Protein AF-A0A914VZR8-F1 (afdb_monomer_lite)

Sequence (111 aa):
MFGTLDGALGTLVPLSEKVYRRLHMLQSCLGTHSPHVGGLNPRGARISRLPRNSSLGLTQQSSRNIVDGDVVWEFVYLSAPEKLEIAKRLGTTKQQLMDDLIELERVSTHF

Organism: NCBI:txid2011161

Secondary structure (DSSP, 8-state):
-EE-TTS-EE------HHHHHHHHHHHHHHHHHS--GGG--HHHHTS--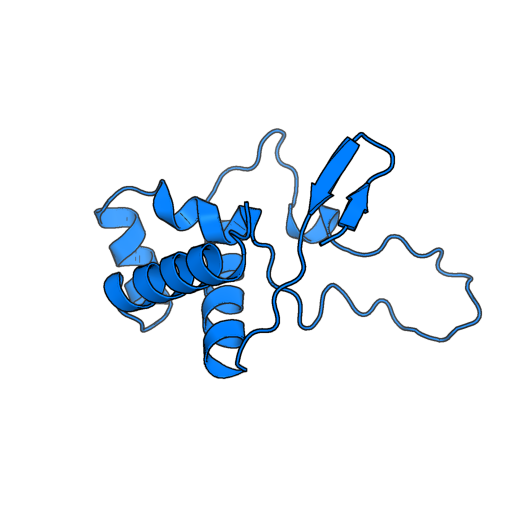--TT-SS-----TTTT---HHHHHHHHHS-HHHHHHHHHHHTS-HHHHHHHHHHHHHHH---

InterPro domains:
  IPR004871 RSE1/DDB1/CPSF1, C-terminal [PF03178] (1-75)
  IPR050358 RSE1/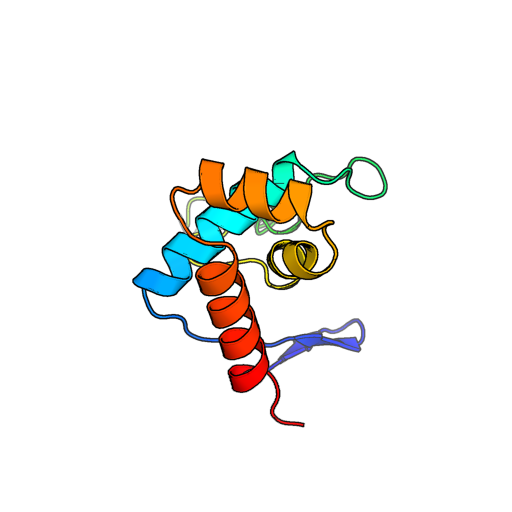DDB1/CPSF1 [PTHR10644] (1-94)

Foldseek 3Di:
DDADPVGDDDDDDDDDPVLLVLLQLLLVVLQVVDCDVPNDRVQVVQFDPDPPPDPPPPDRPRCPSDHDLVSLCVLVVDDPVVLCVSCVVSVHDSVVSVVSNVVVCVRGDPD

pLDDT: mean 82.05, std 15.07, range [45.47, 96.31]

Radius of gyration: 15.72 Å; chains: 1; bounding box: 34×36×40 Å

Structure (mmCIF, N/CA/C/O backbone):
data_AF-A0A914VZR8-F1
#
_entry.id   AF-A0A914VZR8-F1
#
loop_
_atom_site.group_PDB
_atom_site.id
_atom_site.type_symbol
_atom_site.label_atom_id
_atom_site.label_alt_id
_atom_site.label_comp_id
_atom_site.label_asym_id
_atom_site.label_entity_id
_atom_site.label_seq_id
_atom_site.pdbx_PDB_ins_code
_atom_site.Cartn_x
_atom_site.Cartn_y
_atom_site.Cartn_z
_atom_site.occupancy
_atom_site.B_iso_or_equiv
_atom_site.auth_seq_id
_atom_site.auth_comp_id
_atom_site.auth_asym_id
_atom_site.auth_atom_id
_atom_site.pdbx_PDB_model_num
ATOM 1 N N . MET A 1 1 ? 2.371 -7.203 -15.995 1.00 86.25 1 MET A N 1
ATOM 2 C CA . MET A 1 1 ? 3.468 -7.895 -15.288 1.00 86.25 1 MET A CA 1
ATOM 3 C C . MET A 1 1 ? 4.778 -7.623 -16.014 1.00 86.25 1 MET A C 1
ATOM 5 O O . MET A 1 1 ? 4.746 -7.409 -17.221 1.00 86.25 1 MET A O 1
ATOM 9 N N . PHE A 1 2 ? 5.895 -7.580 -15.299 1.00 89.94 2 PHE A N 1
ATOM 10 C CA . PHE A 1 2 ? 7.234 -7.380 -15.850 1.00 89.94 2 PHE A CA 1
ATOM 11 C C . PHE A 1 2 ? 8.263 -8.141 -15.004 1.00 89.94 2 PHE A C 1
ATOM 13 O O . PHE A 1 2 ? 8.028 -8.393 -13.823 1.00 89.94 2 PHE A O 1
ATOM 20 N N . GLY A 1 3 ? 9.392 -8.504 -15.610 1.00 93.19 3 GLY A N 1
ATOM 21 C CA . GLY A 1 3 ? 10.560 -9.031 -14.905 1.00 93.19 3 GLY A CA 1
ATOM 22 C C . GLY A 1 3 ? 11.655 -7.971 -14.830 1.00 93.19 3 GLY A C 1
ATOM 23 O O . GLY A 1 3 ? 11.822 -7.190 -15.769 1.00 93.19 3 GLY A O 1
ATOM 24 N N . THR A 1 4 ? 12.384 -7.922 -13.721 1.00 92.06 4 THR A N 1
ATOM 25 C CA . THR A 1 4 ? 13.586 -7.093 -13.585 1.00 92.06 4 THR A CA 1
ATOM 26 C C . THR A 1 4 ? 14.831 -7.889 -13.973 1.00 92.06 4 THR A C 1
ATOM 28 O O . THR A 1 4 ? 14.828 -9.120 -13.964 1.00 92.06 4 THR A O 1
ATOM 31 N N . LEU A 1 5 ? 15.917 -7.185 -14.305 1.00 94.81 5 LEU A N 1
ATOM 32 C CA . LEU A 1 5 ? 17.205 -7.810 -14.627 1.00 94.81 5 LEU A CA 1
ATOM 33 C C . LEU A 1 5 ? 17.781 -8.606 -13.442 1.00 94.81 5 LEU A C 1
ATOM 35 O O . LEU A 1 5 ? 18.461 -9.605 -13.649 1.00 94.81 5 LEU A O 1
ATOM 39 N N . ASP A 1 6 ? 17.446 -8.198 -12.218 1.00 93.88 6 ASP A N 1
ATOM 40 C CA . ASP A 1 6 ? 17.873 -8.848 -10.976 1.00 93.88 6 ASP A CA 1
ATOM 41 C C . ASP A 1 6 ? 16.983 -10.046 -10.583 1.00 93.88 6 ASP A C 1
ATOM 43 O O . ASP A 1 6 ? 17.105 -10.581 -9.483 1.00 93.88 6 ASP A O 1
ATOM 47 N N . GLY A 1 7 ? 16.066 -10.471 -11.461 1.00 92.50 7 GLY A N 1
ATOM 48 C CA . GLY A 1 7 ? 15.236 -11.663 -11.266 1.00 92.50 7 GLY A CA 1
ATOM 49 C C . GLY A 1 7 ? 13.958 -11.448 -10.451 1.00 92.50 7 GLY A C 1
ATOM 50 O O . GLY A 1 7 ? 13.277 -12.421 -10.132 1.00 92.50 7 GLY A O 1
ATOM 51 N N . ALA A 1 8 ? 13.591 -10.205 -10.127 1.00 89.94 8 ALA A N 1
ATOM 52 C CA . ALA A 1 8 ? 12.316 -9.920 -9.473 1.00 89.94 8 ALA A CA 1
ATOM 53 C C . ALA A 1 8 ? 11.164 -9.909 -10.488 1.00 89.94 8 ALA A C 1
ATOM 55 O O . ALA A 1 8 ? 11.321 -9.476 -11.631 1.00 89.94 8 ALA A O 1
ATOM 56 N N . LEU A 1 9 ? 9.981 -10.334 -10.050 1.00 90.44 9 LEU A N 1
ATOM 57 C CA . LEU A 1 9 ? 8.738 -10.199 -10.804 1.00 90.44 9 LEU A CA 1
ATOM 58 C C . LEU A 1 9 ? 7.898 -9.083 -10.188 1.00 90.44 9 LEU A C 1
ATOM 60 O O . LEU A 1 9 ? 7.732 -9.024 -8.973 1.00 90.44 9 LEU A O 1
ATOM 64 N N . GLY A 1 10 ? 7.363 -8.206 -11.030 1.00 89.44 10 GLY A N 1
ATOM 65 C CA . GLY A 1 10 ? 6.523 -7.092 -10.608 1.00 89.44 10 GLY A CA 1
ATOM 66 C C . GLY A 1 10 ? 5.275 -6.952 -11.468 1.00 89.44 10 GLY A C 1
ATOM 67 O O . GLY A 1 10 ? 5.178 -7.474 -12.584 1.00 89.44 10 GLY A O 1
ATOM 68 N N . THR A 1 11 ? 4.291 -6.213 -10.965 1.00 90.69 11 THR A N 1
ATOM 69 C CA . THR A 1 11 ? 3.087 -5.888 -11.728 1.00 90.69 11 THR A CA 1
ATOM 70 C C . THR A 1 11 ? 2.661 -4.441 -11.515 1.00 90.69 11 THR A C 1
ATOM 72 O O . THR A 1 11 ? 2.974 -3.831 -10.497 1.00 90.69 11 THR A O 1
ATOM 75 N N . LEU A 1 12 ? 1.963 -3.889 -12.506 1.00 90.50 12 LEU A N 1
ATOM 76 C CA . LEU A 1 12 ? 1.318 -2.582 -12.433 1.00 90.50 12 LEU A CA 1
ATOM 77 C C . LEU A 1 12 ? -0.174 -2.810 -12.626 1.00 90.50 12 LEU A C 1
ATOM 79 O O . LEU A 1 12 ? -0.582 -3.367 -13.646 1.00 90.50 12 LEU A O 1
ATOM 83 N N . VAL A 1 13 ? -0.963 -2.395 -11.639 1.00 90.44 13 VAL A N 1
ATOM 84 C CA . VAL A 1 13 ? -2.416 -2.571 -11.629 1.00 90.44 13 VAL A CA 1
ATOM 85 C C . VAL A 1 13 ? -3.077 -1.201 -11.782 1.00 90.44 13 VAL A C 1
ATOM 87 O O . VAL A 1 13 ? -2.768 -0.297 -11.002 1.00 90.44 13 VAL A O 1
ATOM 90 N N . PRO A 1 14 ? -3.969 -1.008 -12.771 1.00 91.31 14 PRO A N 1
ATOM 91 C CA . PRO A 1 14 ? -4.743 0.220 -12.868 1.00 91.31 14 PRO A CA 1
ATOM 92 C C . PRO A 1 14 ? -5.733 0.305 -11.703 1.00 91.31 14 PRO A C 1
ATOM 94 O O . PRO A 1 14 ? -6.436 -0.654 -11.395 1.00 91.31 14 PRO A O 1
ATOM 97 N N . LEU A 1 15 ? -5.811 1.475 -11.071 1.00 91.12 15 LEU A N 1
ATOM 98 C CA . LEU A 1 15 ? -6.716 1.737 -9.954 1.00 91.12 15 LEU A CA 1
ATOM 99 C C . LEU A 1 15 ? -7.744 2.795 -10.339 1.00 91.12 15 LEU A C 1
ATOM 101 O O . LEU A 1 15 ? -7.446 3.729 -11.083 1.00 91.12 15 LEU A O 1
ATOM 105 N N . SER A 1 16 ? -8.947 2.692 -9.775 1.00 92.81 16 SER A N 1
ATOM 106 C CA . SER A 1 16 ? -9.891 3.809 -9.823 1.00 92.81 16 SER A CA 1
ATOM 107 C C . SER A 1 16 ? -9.355 4.987 -9.002 1.00 92.81 16 SER A C 1
ATOM 109 O O . SER A 1 16 ? -8.723 4.789 -7.962 1.00 92.81 16 SER A O 1
ATOM 111 N N . GLU A 1 17 ? -9.660 6.218 -9.417 1.00 92.75 17 GLU A N 1
ATOM 112 C CA . GLU A 1 17 ? -9.210 7.447 -8.738 1.00 92.75 17 GLU A CA 1
ATOM 113 C C . GLU A 1 17 ? -9.532 7.433 -7.231 1.00 92.75 17 GLU A C 1
ATOM 115 O O . GLU A 1 17 ? -8.718 7.822 -6.390 1.00 92.75 17 GLU A O 1
ATOM 120 N N . LYS A 1 18 ? -10.712 6.914 -6.864 1.00 92.31 18 LYS A N 1
ATOM 121 C CA . LYS A 1 18 ? -11.155 6.805 -5.468 1.00 92.31 18 LYS A CA 1
ATOM 122 C C . LYS A 1 18 ? -10.300 5.832 -4.649 1.00 92.31 18 LYS A C 1
ATOM 124 O O . LYS A 1 18 ? -10.081 6.081 -3.462 1.00 92.31 18 LYS A O 1
ATOM 129 N N . VAL A 1 19 ? -9.864 4.718 -5.236 1.00 93.06 19 VAL A N 1
ATOM 130 C CA . VAL A 1 19 ? -8.996 3.730 -4.568 1.00 93.06 19 VAL A CA 1
ATOM 131 C C . VAL A 1 19 ? -7.564 4.256 -4.512 1.00 93.06 19 VAL A C 1
ATOM 133 O O . VAL A 1 19 ? -6.963 4.264 -3.440 1.00 93.06 19 VAL A O 1
ATOM 136 N N . TYR A 1 20 ? -7.067 4.812 -5.622 1.00 93.50 20 TYR A N 1
ATOM 137 C CA . TYR A 1 20 ? -5.751 5.442 -5.702 1.00 93.50 20 TYR A CA 1
ATOM 138 C C . TYR A 1 20 ? -5.543 6.477 -4.591 1.00 93.50 20 TYR A C 1
ATOM 140 O O . TYR A 1 20 ? -4.585 6.371 -3.829 1.00 93.50 20 TYR A O 1
ATOM 148 N N . ARG A 1 21 ? -6.462 7.442 -4.429 1.00 92.62 21 ARG A N 1
ATOM 149 C CA . ARG A 1 21 ? -6.330 8.485 -3.395 1.00 92.62 21 ARG A CA 1
ATOM 150 C C . ARG A 1 21 ? -6.239 7.912 -1.986 1.00 92.62 21 ARG A C 1
ATOM 152 O O . ARG A 1 21 ? -5.430 8.380 -1.189 1.00 92.62 21 ARG A O 1
ATOM 159 N N . ARG A 1 22 ? -7.049 6.896 -1.681 1.00 94.19 22 ARG A N 1
ATOM 160 C CA . ARG A 1 22 ? -7.090 6.279 -0.352 1.00 94.19 22 ARG A CA 1
ATOM 161 C C . ARG A 1 22 ? -5.817 5.489 -0.059 1.00 94.19 22 ARG A C 1
ATOM 163 O O . ARG A 1 22 ? -5.220 5.695 0.995 1.00 94.19 22 ARG A O 1
ATOM 170 N N . LEU A 1 23 ? -5.346 4.681 -1.007 1.00 93.88 23 LEU A N 1
ATOM 171 C CA . LEU A 1 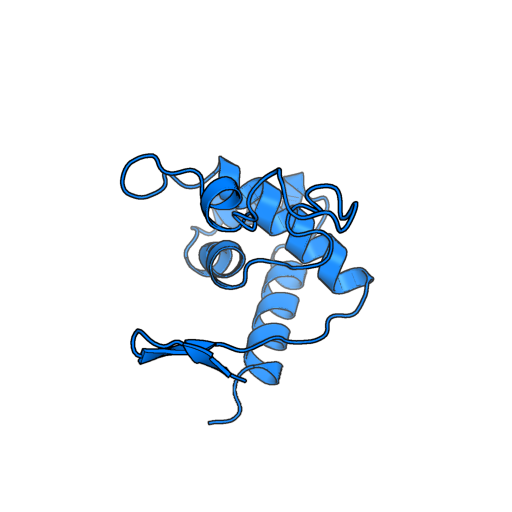23 ? -4.089 3.944 -0.860 1.00 93.88 23 LEU A CA 1
ATOM 172 C C . LEU A 1 23 ? -2.864 4.875 -0.850 1.00 93.88 23 LEU A C 1
ATOM 174 O O . LEU A 1 23 ? -1.929 4.656 -0.086 1.00 93.88 23 LEU A O 1
ATOM 178 N N . HIS A 1 24 ? -2.887 5.974 -1.605 1.00 92.44 24 HIS A N 1
ATOM 179 C CA . HIS A 1 24 ? -1.833 6.992 -1.571 1.00 92.44 24 HIS A CA 1
ATOM 180 C C . HIS A 1 24 ? -1.762 7.713 -0.208 1.00 92.44 24 HIS A C 1
ATOM 182 O O . HIS A 1 24 ? -0.676 7.996 0.313 1.00 92.44 24 HIS A O 1
ATOM 188 N N . MET A 1 25 ? -2.914 7.996 0.410 1.00 92.25 25 MET A N 1
ATOM 189 C CA . MET A 1 25 ? -2.967 8.505 1.786 1.00 92.25 25 MET A CA 1
ATOM 190 C C . MET A 1 25 ? -2.444 7.469 2.788 1.00 92.25 25 MET A C 1
ATOM 192 O O . MET A 1 25 ? -1.668 7.825 3.674 1.00 92.25 25 MET A O 1
ATOM 196 N N . LEU A 1 26 ? -2.799 6.192 2.614 1.00 93.19 26 LEU A N 1
ATOM 197 C CA . LEU A 1 26 ? -2.314 5.096 3.455 1.00 93.19 26 LEU A CA 1
ATOM 198 C C . LEU A 1 26 ? -0.786 4.971 3.393 1.00 93.19 26 LEU A C 1
ATOM 200 O O . LEU A 1 26 ? -0.133 5.024 4.434 1.00 93.19 26 LEU A O 1
ATOM 204 N N . GLN A 1 27 ? -0.208 4.926 2.188 1.00 91.50 27 GLN A N 1
ATOM 205 C CA . GLN A 1 27 ? 1.243 4.928 1.965 1.00 91.50 27 GLN A CA 1
ATOM 206 C C . GLN A 1 27 ? 1.921 6.108 2.668 1.00 91.50 27 GLN A C 1
ATOM 208 O O . GLN A 1 27 ? 3.020 5.989 3.211 1.00 91.50 27 GLN A O 1
ATOM 213 N N . SER A 1 28 ? 1.264 7.269 2.665 1.00 88.25 28 SER A N 1
ATOM 214 C CA . SER A 1 28 ? 1.797 8.466 3.304 1.00 88.25 28 SER A CA 1
ATOM 215 C C . SER A 1 28 ? 1.860 8.362 4.821 1.00 88.25 28 SER A C 1
ATOM 217 O O . SER A 1 28 ? 2.828 8.837 5.410 1.00 88.25 28 SER A O 1
ATOM 219 N N . CYS A 1 29 ? 0.873 7.723 5.445 1.00 88.88 29 CYS A N 1
ATOM 220 C CA . CYS A 1 29 ? 0.895 7.462 6.878 1.00 88.88 29 CYS A CA 1
ATOM 221 C C . CYS A 1 29 ? 1.893 6.358 7.247 1.00 88.88 29 CYS A C 1
ATOM 223 O O . CYS A 1 29 ? 2.692 6.561 8.160 1.00 88.88 29 CYS A O 1
ATOM 225 N N . LEU A 1 30 ? 1.911 5.242 6.514 1.00 86.56 30 LEU A N 1
ATOM 226 C CA . LEU A 1 30 ? 2.806 4.109 6.789 1.00 86.56 30 LEU A CA 1
ATOM 227 C C . LEU A 1 30 ? 4.280 4.475 6.627 1.00 86.56 30 LEU A C 1
ATOM 229 O O . LEU A 1 30 ? 5.089 4.147 7.491 1.00 86.56 30 LEU A O 1
ATOM 233 N N . GLY A 1 31 ? 4.610 5.280 5.611 1.00 78.88 31 GLY A N 1
ATOM 234 C CA . GLY A 1 31 ? 5.969 5.783 5.414 1.00 78.88 31 GLY A CA 1
ATOM 235 C C . GLY A 1 31 ? 6.523 6.570 6.610 1.00 78.88 31 GLY A C 1
ATOM 236 O O . GLY A 1 31 ? 7.738 6.638 6.764 1.00 78.88 31 GLY A O 1
ATOM 237 N N . THR A 1 32 ? 5.653 7.132 7.461 1.00 74.94 32 THR A N 1
ATOM 238 C CA . THR A 1 32 ? 6.037 7.816 8.712 1.00 74.94 32 THR A CA 1
ATOM 239 C C . THR A 1 32 ? 5.904 6.955 9.969 1.00 74.94 32 THR A C 1
ATOM 241 O O . THR A 1 32 ? 6.447 7.328 11.002 1.00 74.94 32 THR A O 1
ATOM 244 N N . HIS A 1 33 ? 5.158 5.850 9.903 1.00 69.31 33 HIS A N 1
ATOM 245 C CA . HIS A 1 33 ? 4.796 5.032 11.062 1.00 69.31 33 HIS A CA 1
ATOM 246 C C . HIS A 1 33 ? 5.779 3.877 11.296 1.00 69.31 33 HIS A C 1
ATOM 248 O O . HIS A 1 33 ? 6.036 3.518 12.441 1.00 69.31 33 HIS A O 1
ATOM 254 N N . SER A 1 34 ? 6.326 3.291 10.227 1.00 66.12 34 SER A N 1
ATOM 255 C CA . SER A 1 34 ? 7.205 2.121 10.317 1.00 66.12 34 SER A CA 1
ATOM 256 C C . SER A 1 34 ? 8.688 2.525 10.319 1.00 66.12 34 SER A C 1
ATOM 258 O O . SER A 1 34 ? 9.097 3.321 9.465 1.00 66.12 34 SER A O 1
ATOM 260 N N . PRO A 1 35 ? 9.519 2.021 11.253 1.00 68.19 35 PRO A N 1
ATOM 261 C CA . PRO A 1 35 ? 10.964 2.178 11.172 1.00 68.19 35 PRO A CA 1
ATOM 262 C C . PRO A 1 35 ? 11.505 1.344 10.004 1.00 68.19 35 PRO A C 1
ATOM 264 O O . PRO A 1 35 ? 11.474 0.116 10.020 1.00 68.19 35 PRO A O 1
ATOM 267 N N . HIS A 1 36 ? 12.032 2.020 8.987 1.00 70.62 36 HIS A N 1
ATOM 268 C CA . HIS A 1 36 ? 12.580 1.361 7.801 1.00 70.62 36 HIS A CA 1
ATOM 269 C C . HIS A 1 36 ? 13.941 0.735 8.093 1.00 70.62 36 HIS A C 1
ATOM 271 O O . HIS A 1 36 ? 14.787 1.336 8.765 1.00 70.62 36 HIS A O 1
ATOM 277 N N . VAL A 1 37 ? 14.181 -0.457 7.542 1.00 72.06 37 VAL A N 1
ATOM 278 C CA . VAL A 1 37 ? 15.461 -1.164 7.682 1.00 72.06 37 VAL A CA 1
ATOM 279 C C . VAL A 1 37 ? 16.605 -0.254 7.219 1.00 72.06 37 VAL A C 1
ATOM 281 O O . VAL A 1 37 ? 16.586 0.294 6.117 1.00 72.06 37 VAL A O 1
ATOM 284 N N . GLY A 1 38 ? 17.595 -0.052 8.092 1.00 74.62 38 GLY A N 1
ATOM 285 C CA . GLY A 1 38 ? 18.739 0.824 7.823 1.00 74.62 38 GLY A CA 1
ATOM 286 C C . GLY A 1 38 ? 18.438 2.330 7.848 1.00 74.62 38 GLY A C 1
ATOM 287 O O . GLY A 1 38 ? 19.275 3.109 7.402 1.00 74.62 38 GLY A O 1
ATOM 288 N N . GLY A 1 39 ? 17.267 2.761 8.337 1.00 73.81 39 GLY A N 1
ATOM 289 C CA . GLY A 1 39 ? 16.886 4.180 8.401 1.00 73.81 39 GLY A CA 1
ATOM 290 C C . GLY A 1 39 ? 16.641 4.820 7.030 1.00 73.81 39 GLY A C 1
ATOM 291 O O . GLY A 1 39 ? 16.689 6.043 6.892 1.00 73.81 39 GLY A O 1
ATOM 292 N N . LEU A 1 40 ? 16.418 4.001 5.999 1.00 73.56 40 LEU A N 1
ATOM 293 C CA . LEU A 1 40 ? 16.224 4.459 4.628 1.00 73.56 40 LEU A CA 1
ATOM 294 C C . LEU A 1 40 ? 14.853 5.120 4.444 1.00 73.56 40 LEU A C 1
ATOM 296 O O . LEU A 1 40 ? 13.865 4.733 5.056 1.00 73.56 40 LEU A O 1
ATOM 300 N N . ASN A 1 41 ? 14.775 6.099 3.542 1.00 72.06 41 ASN A N 1
ATOM 301 C CA . ASN A 1 41 ? 13.499 6.689 3.145 1.00 72.06 41 ASN A CA 1
ATOM 302 C C . ASN A 1 41 ? 12.925 5.930 1.930 1.00 72.06 41 ASN A C 1
ATOM 304 O O . ASN A 1 41 ? 13.440 6.120 0.819 1.00 72.06 41 ASN A O 1
ATOM 308 N N . PRO A 1 42 ? 11.847 5.135 2.080 1.00 68.44 42 PRO A N 1
ATOM 309 C CA . PRO A 1 42 ? 11.271 4.361 0.978 1.00 68.44 42 PRO A CA 1
ATOM 310 C C . PRO A 1 42 ? 10.765 5.260 -0.153 1.00 68.44 42 PRO A C 1
ATOM 312 O O . PRO A 1 42 ? 10.958 4.946 -1.324 1.00 68.44 42 PRO A O 1
ATOM 315 N N . ARG A 1 43 ? 10.226 6.450 0.159 1.00 67.75 43 ARG A N 1
ATOM 316 C CA . ARG A 1 43 ? 9.811 7.415 -0.875 1.00 67.75 43 ARG A CA 1
ATOM 317 C C . ARG A 1 43 ? 10.994 7.867 -1.725 1.00 67.75 43 ARG A C 1
ATOM 319 O O . ARG A 1 43 ? 10.871 7.944 -2.940 1.00 67.75 43 ARG A O 1
ATOM 326 N N . GLY A 1 44 ? 12.136 8.141 -1.094 1.00 61.41 44 GLY A N 1
ATOM 327 C CA . GLY A 1 44 ? 13.362 8.536 -1.791 1.00 61.41 44 GLY A CA 1
ATOM 328 C C . GLY A 1 44 ? 13.923 7.422 -2.676 1.00 61.41 44 GLY A C 1
ATOM 329 O O . GLY A 1 44 ? 14.418 7.699 -3.767 1.00 61.41 44 GLY A O 1
ATOM 330 N N . ALA A 1 45 ? 13.796 6.164 -2.245 1.00 63.75 45 ALA A N 1
ATOM 331 C CA . ALA A 1 45 ? 14.231 5.005 -3.022 1.00 63.75 45 ALA A CA 1
ATOM 332 C C . ALA A 1 45 ? 13.419 4.805 -4.316 1.00 63.75 45 ALA A C 1
ATOM 334 O O . ALA A 1 45 ? 13.968 4.315 -5.300 1.00 63.75 45 ALA A O 1
ATOM 335 N N . ARG A 1 46 ? 12.141 5.211 -4.340 1.00 69.81 46 ARG A N 1
ATOM 336 C CA . ARG A 1 46 ? 11.249 5.077 -5.508 1.00 69.81 46 ARG A CA 1
ATOM 337 C C . ARG A 1 46 ? 11.277 6.269 -6.476 1.00 69.81 46 ARG A C 1
ATOM 339 O O . ARG A 1 46 ? 10.628 6.219 -7.520 1.00 69.81 46 ARG A O 1
ATOM 346 N N . ILE A 1 47 ? 11.996 7.350 -6.162 1.00 67.31 47 ILE A N 1
ATOM 347 C CA . ILE A 1 47 ? 12.132 8.491 -7.080 1.00 67.31 47 ILE A CA 1
ATOM 348 C C . ILE A 1 47 ? 13.076 8.109 -8.223 1.00 67.31 47 ILE A C 1
ATOM 350 O O . ILE A 1 47 ? 14.206 7.675 -7.994 1.00 67.31 47 ILE A O 1
ATOM 354 N N . SER A 1 48 ? 12.621 8.317 -9.463 1.00 59.75 48 SER A N 1
ATOM 355 C CA . SER A 1 48 ? 13.441 8.108 -10.658 1.00 59.75 48 SER A CA 1
ATOM 356 C C . SER A 1 48 ? 14.720 8.947 -10.587 1.00 59.75 48 SER A C 1
ATOM 358 O O . SER A 1 48 ? 14.674 10.178 -10.522 1.00 59.75 48 SER A O 1
ATOM 360 N N . ARG A 1 49 ? 15.874 8.273 -10.611 1.00 63.69 49 ARG A N 1
ATOM 361 C CA . ARG A 1 49 ? 17.203 8.897 -10.633 1.00 63.69 49 ARG A CA 1
ATOM 362 C C . ARG A 1 49 ? 17.591 9.252 -12.067 1.00 63.69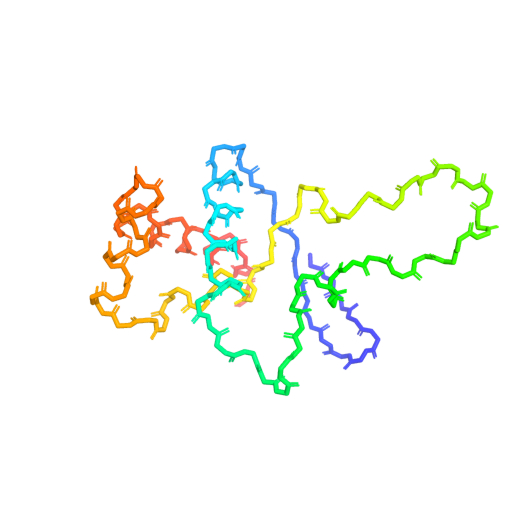 49 ARG A C 1
ATOM 364 O O . ARG A 1 49 ? 18.588 8.755 -12.582 1.00 63.69 49 ARG A O 1
ATOM 371 N N . LEU A 1 50 ? 16.789 10.078 -12.738 1.00 58.28 50 LEU A N 1
ATOM 372 C CA . LEU A 1 50 ? 17.155 10.552 -14.069 1.00 58.28 50 LEU A CA 1
ATOM 373 C C . LEU A 1 50 ? 18.247 11.636 -13.948 1.00 58.28 50 LEU A C 1
ATOM 375 O O . LEU A 1 50 ? 18.094 12.561 -13.139 1.00 58.28 50 LEU A O 1
ATOM 379 N N . PRO A 1 51 ? 19.351 11.553 -14.714 1.00 55.59 51 PRO A N 1
ATOM 380 C CA . PRO A 1 51 ? 20.384 12.581 -14.715 1.00 55.59 51 PRO A CA 1
ATOM 381 C C . PRO A 1 51 ? 19.799 13.951 -15.088 1.00 55.59 51 PRO A C 1
ATOM 383 O O . PRO A 1 51 ? 19.092 14.079 -16.090 1.00 55.59 51 PRO A O 1
ATOM 386 N N . ARG A 1 52 ? 20.119 14.982 -14.289 1.00 54.94 52 ARG A N 1
ATOM 387 C CA . ARG A 1 52 ? 19.611 16.373 -14.400 1.00 54.94 52 ARG A CA 1
ATOM 388 C C . ARG A 1 52 ? 19.836 17.044 -15.767 1.00 54.94 52 ARG A C 1
ATOM 390 O O . ARG A 1 52 ? 19.322 18.128 -16.001 1.00 54.94 52 ARG A O 1
ATOM 397 N N . ASN A 1 53 ? 20.634 16.431 -16.631 1.00 51.31 53 ASN A N 1
ATOM 398 C CA . ASN A 1 53 ? 21.105 16.916 -17.925 1.00 51.31 53 ASN A CA 1
ATOM 399 C C . ASN A 1 53 ? 20.424 16.239 -19.128 1.00 51.31 53 ASN A C 1
ATOM 401 O O . ASN A 1 53 ? 20.862 16.435 -20.259 1.00 51.31 53 ASN A O 1
ATOM 405 N N . SER A 1 54 ? 19.366 15.454 -18.919 1.00 5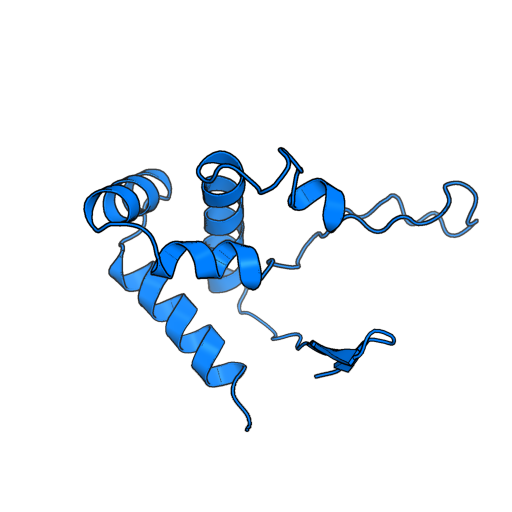2.41 54 SER A N 1
ATOM 406 C CA . SER A 1 54 ? 18.539 14.986 -20.031 1.00 52.41 54 SER A CA 1
ATOM 407 C C . SER A 1 54 ? 17.661 16.145 -20.518 1.00 52.41 54 SER A C 1
ATOM 409 O O . SER A 1 54 ? 16.836 16.679 -19.790 1.00 52.41 54 SER A O 1
ATOM 411 N N . SER A 1 55 ? 17.879 16.563 -21.763 1.00 49.12 55 SER A N 1
ATOM 412 C CA . SER A 1 55 ? 17.224 17.681 -22.464 1.00 49.12 55 SER A CA 1
ATOM 413 C C . SER A 1 55 ? 15.712 17.520 -22.675 1.00 49.12 55 SER A C 1
ATOM 415 O O . SER A 1 55 ? 15.071 18.392 -23.259 1.00 49.12 55 SER A O 1
ATOM 417 N N . LEU A 1 56 ? 15.113 16.439 -22.174 1.00 51.12 56 LEU A N 1
ATOM 418 C CA . LEU A 1 56 ? 13.679 16.379 -21.955 1.00 51.12 56 LEU A CA 1
ATOM 419 C C . LEU A 1 56 ? 13.395 17.128 -20.656 1.00 51.12 56 LEU A C 1
ATOM 421 O O . LEU A 1 56 ? 13.702 16.620 -19.583 1.00 51.12 56 LEU A O 1
ATOM 425 N N . GLY A 1 57 ? 12.767 18.302 -20.745 1.00 45.47 57 GLY A N 1
ATOM 426 C CA . GLY A 1 57 ? 12.247 19.095 -19.620 1.00 45.47 57 GLY A CA 1
ATOM 427 C C . GLY A 1 57 ? 11.173 18.396 -18.769 1.00 45.47 57 GLY A C 1
ATOM 428 O O . GLY A 1 57 ? 10.280 19.046 -18.234 1.00 45.47 57 GLY A O 1
ATOM 429 N N . LEU A 1 58 ? 11.244 17.072 -18.638 1.00 52.09 58 LEU A N 1
ATOM 430 C CA . LEU A 1 58 ? 10.569 16.271 -17.640 1.00 52.09 58 LEU A CA 1
ATOM 431 C C . LEU A 1 58 ? 11.190 16.630 -16.292 1.00 52.09 58 LEU A C 1
ATOM 433 O O . LEU A 1 58 ? 12.086 15.960 -15.778 1.00 52.09 58 LEU A O 1
ATOM 437 N N . THR A 1 59 ? 10.711 17.737 -15.720 1.00 46.50 59 THR A N 1
ATOM 438 C CA . THR A 1 59 ? 10.822 18.006 -14.286 1.00 46.50 59 THR A CA 1
ATOM 439 C C . THR A 1 59 ? 10.627 16.690 -13.553 1.00 46.50 59 THR A C 1
ATOM 441 O O . THR A 1 59 ? 9.697 15.972 -13.908 1.00 46.50 59 THR A O 1
ATOM 444 N N . GLN A 1 60 ? 11.489 16.363 -12.589 1.00 51.66 60 GLN A N 1
ATOM 445 C CA . GLN A 1 60 ? 11.409 15.153 -11.771 1.00 51.66 60 GLN A CA 1
ATOM 446 C C . GLN A 1 60 ? 9.966 14.948 -11.276 1.00 51.66 60 GLN A C 1
ATOM 448 O O . GLN A 1 60 ? 9.555 15.480 -10.244 1.00 51.66 60 GLN A O 1
ATOM 453 N N . GLN A 1 61 ? 9.147 14.233 -12.046 1.00 48.78 61 GLN A N 1
ATOM 454 C CA . GLN A 1 61 ? 7.750 13.971 -11.732 1.00 48.78 61 GLN A CA 1
ATOM 455 C C . GLN A 1 61 ? 7.777 12.773 -10.798 1.00 48.78 61 GLN A C 1
ATOM 457 O O . GLN A 1 61 ? 7.505 11.641 -11.176 1.00 48.78 61 GLN A O 1
ATOM 462 N N . SER A 1 62 ? 8.222 13.067 -9.578 1.00 51.72 62 SER A N 1
ATOM 463 C CA . SER A 1 62 ? 8.301 12.201 -8.412 1.00 51.72 62 SER A CA 1
ATOM 464 C C . SER A 1 62 ? 7.060 11.321 -8.319 1.00 51.72 62 SER A C 1
ATOM 466 O O . SER A 1 62 ? 6.036 11.843 -7.898 1.00 51.72 62 SER A O 1
ATOM 468 N N . SER A 1 63 ? 7.122 10.057 -8.756 1.00 58.03 63 SER A N 1
ATOM 469 C CA . SER A 1 63 ? 6.125 9.010 -8.452 1.00 58.03 63 SER A CA 1
ATOM 470 C C . SER A 1 63 ? 4.658 9.486 -8.394 1.00 58.03 63 SER A C 1
ATOM 472 O O . SER A 1 63 ? 3.875 9.039 -7.560 1.00 58.03 63 SER A O 1
ATOM 474 N N . ARG A 1 64 ? 4.271 10.443 -9.250 1.00 66.81 64 ARG A N 1
ATOM 475 C CA . ARG A 1 64 ? 2.934 11.032 -9.224 1.00 66.81 64 ARG A CA 1
ATOM 476 C C . ARG A 1 64 ? 2.054 10.011 -9.914 1.00 66.81 64 ARG A C 1
ATOM 478 O O . ARG A 1 64 ? 2.326 9.660 -11.058 1.00 66.81 64 ARG A O 1
ATOM 485 N N . ASN A 1 65 ? 1.024 9.546 -9.217 1.00 81.56 65 ASN A N 1
ATOM 486 C CA . ASN A 1 65 ? 0.050 8.571 -9.711 1.00 81.56 65 ASN A CA 1
ATOM 487 C C . ASN A 1 65 ? 0.488 7.100 -9.633 1.00 81.56 65 ASN A C 1
ATOM 489 O O . ASN A 1 65 ? -0.126 6.256 -10.276 1.00 81.56 65 ASN A O 1
ATOM 493 N N . ILE A 1 66 ? 1.503 6.773 -8.823 1.00 88.12 66 ILE A N 1
ATOM 494 C CA . ILE A 1 66 ? 1.857 5.381 -8.508 1.00 88.12 66 ILE A CA 1
ATOM 495 C C . ILE A 1 66 ? 1.827 5.192 -6.993 1.00 88.12 66 ILE A C 1
ATOM 497 O O . ILE A 1 66 ? 2.463 5.942 -6.254 1.00 88.12 66 ILE A O 1
ATOM 501 N N . VAL A 1 67 ? 1.086 4.180 -6.549 1.00 90.44 67 VAL A N 1
ATOM 502 C CA . VAL A 1 67 ? 1.097 3.706 -5.162 1.00 90.44 67 VAL A CA 1
ATOM 503 C C . VAL A 1 67 ? 2.107 2.571 -5.047 1.00 90.44 67 VAL A C 1
ATOM 505 O O . VAL A 1 67 ? 2.152 1.689 -5.902 1.00 90.44 67 VAL A O 1
ATOM 508 N N . ASP A 1 68 ? 2.911 2.603 -3.992 1.00 89.31 68 ASP A N 1
ATOM 509 C CA . ASP A 1 68 ? 3.862 1.544 -3.667 1.00 89.31 68 ASP A CA 1
ATOM 510 C C . ASP A 1 68 ? 3.141 0.384 -2.973 1.00 89.31 68 ASP A C 1
ATOM 512 O O . ASP A 1 68 ? 2.698 0.523 -1.830 1.00 89.31 68 ASP A O 1
ATOM 516 N N . GLY A 1 69 ? 3.004 -0.736 -3.690 1.00 90.06 69 GLY A N 1
ATOM 517 C CA . GLY A 1 69 ? 2.308 -1.935 -3.224 1.00 90.06 69 GLY A CA 1
ATOM 518 C C . GLY A 1 69 ? 2.908 -2.505 -1.942 1.00 90.06 69 GLY A C 1
ATOM 519 O O . GLY A 1 69 ? 2.165 -2.777 -1.004 1.00 90.06 69 GLY A O 1
ATOM 520 N N . ASP A 1 70 ? 4.239 -2.592 -1.866 1.00 87.88 70 ASP A N 1
ATOM 521 C CA . ASP A 1 70 ? 4.945 -3.168 -0.715 1.00 87.88 70 ASP A CA 1
ATOM 522 C C . ASP A 1 70 ? 4.655 -2.366 0.561 1.00 87.88 70 ASP A C 1
ATOM 524 O O . ASP A 1 70 ? 4.352 -2.925 1.612 1.00 87.88 70 ASP A O 1
ATOM 528 N N . VAL A 1 71 ? 4.675 -1.033 0.445 1.00 88.50 71 VAL A N 1
ATOM 529 C CA . VAL A 1 71 ? 4.452 -0.128 1.579 1.00 88.50 71 VAL A CA 1
ATOM 530 C C . VAL A 1 71 ? 3.010 -0.199 2.063 1.00 88.50 71 VAL A C 1
ATOM 532 O O . VAL A 1 71 ? 2.776 -0.235 3.266 1.00 88.50 71 VAL A O 1
ATOM 535 N N . VAL A 1 72 ? 2.019 -0.204 1.163 1.00 92.62 72 VAL A N 1
ATOM 536 C CA . VAL A 1 72 ? 0.613 -0.298 1.599 1.00 92.62 72 VAL A CA 1
ATOM 537 C C . VAL A 1 72 ? 0.277 -1.675 2.172 1.00 92.62 72 VAL A C 1
ATOM 539 O O . VAL A 1 72 ? -0.596 -1.761 3.038 1.00 92.62 72 VAL A O 1
ATOM 542 N N . TRP A 1 73 ? 1.000 -2.723 1.763 1.00 92.31 73 TRP A N 1
ATOM 543 C CA . TRP A 1 73 ? 0.853 -4.074 2.306 1.00 92.31 73 TRP A CA 1
ATOM 544 C C . TRP A 1 73 ? 1.284 -4.181 3.773 1.00 92.31 73 TRP A C 1
ATOM 546 O O . TRP A 1 73 ? 0.731 -4.995 4.513 1.00 92.31 73 TRP A O 1
ATOM 556 N N . GLU A 1 74 ? 2.181 -3.306 4.247 1.00 90.31 74 GLU A N 1
ATOM 557 C CA . GLU A 1 74 ? 2.572 -3.244 5.665 1.00 90.31 74 GLU A CA 1
ATOM 558 C C . GLU A 1 74 ? 1.367 -3.071 6.599 1.00 90.31 74 GLU A C 1
ATOM 560 O O . GLU A 1 74 ? 1.370 -3.582 7.721 1.00 90.31 74 GLU A O 1
ATOM 565 N N . PHE A 1 75 ? 0.292 -2.426 6.124 1.00 93.50 75 PHE A N 1
ATOM 566 C CA . PHE A 1 75 ? -0.944 -2.270 6.889 1.00 93.50 75 PHE A CA 1
ATOM 567 C C . PHE A 1 75 ? -1.516 -3.609 7.365 1.00 93.50 75 PHE A C 1
ATOM 569 O O . PHE A 1 75 ? -2.087 -3.668 8.453 1.00 93.50 75 PHE A O 1
ATOM 576 N N . VAL A 1 76 ? -1.353 -4.690 6.595 1.00 93.94 76 VAL A N 1
ATOM 577 C CA . VAL A 1 76 ? -1.857 -6.028 6.942 1.00 93.94 76 VAL A CA 1
ATOM 578 C C . VAL A 1 76 ? -1.174 -6.571 8.199 1.00 93.94 76 VAL A C 1
ATOM 580 O O . VAL A 1 76 ? -1.831 -7.236 9.004 1.00 93.94 76 VAL A O 1
ATOM 583 N N . TYR A 1 77 ? 0.093 -6.229 8.426 1.00 91.44 77 TYR A N 1
ATOM 584 C CA . TYR A 1 77 ? 0.897 -6.752 9.535 1.00 91.44 77 TYR A CA 1
ATOM 585 C C . TYR A 1 77 ? 0.782 -5.938 10.829 1.00 91.44 77 TYR A C 1
ATOM 587 O O . TYR A 1 77 ? 1.204 -6.408 11.883 1.00 91.44 77 TYR A O 1
ATOM 595 N N . LEU A 1 78 ? 0.162 -4.757 10.783 1.00 91.44 78 LEU A N 1
ATOM 596 C CA . LEU A 1 78 ? -0.067 -3.939 11.973 1.00 91.44 78 LEU A CA 1
ATOM 597 C C . LEU A 1 78 ? -1.035 -4.600 12.964 1.00 91.44 78 LEU A C 1
ATOM 599 O O . LEU A 1 78 ? -1.970 -5.328 12.593 1.00 91.44 78 LEU A O 1
ATOM 603 N N . SER A 1 79 ? -0.861 -4.283 14.243 1.00 93.12 79 SER A N 1
ATOM 604 C CA . SER A 1 79 ? -1.775 -4.704 15.298 1.00 93.12 79 SER A CA 1
ATOM 605 C C . SER A 1 79 ? -3.157 -4.048 15.138 1.00 93.12 79 SER A C 1
ATOM 607 O O . SER A 1 79 ? -3.336 -3.023 14.475 1.00 93.12 79 SER A O 1
ATOM 609 N N . ALA A 1 80 ? -4.186 -4.646 15.745 1.00 93.56 80 ALA A N 1
ATOM 610 C CA . ALA A 1 80 ? -5.540 -4.091 15.726 1.00 93.56 80 ALA A CA 1
ATOM 611 C C . ALA A 1 80 ? -5.642 -2.618 16.195 1.00 93.56 80 ALA A C 1
ATOM 613 O O . ALA A 1 80 ? -6.353 -1.864 15.521 1.00 93.56 80 ALA A O 1
ATOM 614 N N . PRO A 1 81 ? -4.977 -2.178 17.288 1.00 94.56 81 PRO A N 1
ATOM 615 C CA . PRO A 1 81 ? -5.026 -0.776 17.701 1.00 94.56 81 PRO A CA 1
ATOM 616 C C . PRO A 1 81 ? -4.354 0.165 16.693 1.00 94.56 81 PRO A C 1
ATOM 618 O O . PRO A 1 81 ? -4.957 1.176 16.341 1.00 94.56 81 PRO A O 1
ATOM 621 N N . GLU A 1 82 ? -3.187 -0.193 16.150 1.00 92.88 82 GLU A N 1
ATOM 622 C CA . GLU A 1 82 ? -2.482 0.618 15.141 1.00 92.88 82 GLU A CA 1
ATOM 623 C C . GLU A 1 82 ? -3.327 0.787 13.872 1.00 92.88 82 GLU A C 1
ATOM 625 O O . GLU A 1 82 ? -3.507 1.895 13.363 1.00 92.88 82 GLU A O 1
ATOM 630 N N . LYS A 1 83 ? -3.944 -0.304 13.396 1.00 94.44 83 LYS A N 1
ATOM 631 C CA . LYS A 1 83 ? -4.868 -0.261 12.253 1.00 94.44 83 LYS A CA 1
ATOM 632 C C . LYS A 1 83 ? -6.028 0.707 12.486 1.00 94.44 83 LYS A C 1
ATOM 634 O O . LYS A 1 83 ? -6.430 1.417 11.564 1.00 94.44 83 LYS A O 1
ATOM 639 N N . LEU A 1 84 ? -6.590 0.725 13.697 1.00 95.12 84 LEU A N 1
ATOM 640 C CA . LEU A 1 84 ? -7.685 1.630 14.057 1.00 95.12 84 LEU A CA 1
ATOM 641 C C . LEU A 1 84 ? -7.225 3.086 14.134 1.00 95.12 84 LEU A C 1
ATOM 643 O O . LEU A 1 84 ? -7.955 3.967 13.685 1.00 95.12 84 LEU A O 1
ATOM 647 N N . GLU A 1 85 ? -6.043 3.346 14.685 1.00 93.50 85 GLU A N 1
ATOM 648 C CA . GLU A 1 85 ? -5.469 4.689 14.767 1.00 93.50 85 GLU A CA 1
ATOM 649 C C . GLU A 1 85 ? -5.223 5.279 13.375 1.00 93.50 85 GLU A C 1
ATOM 651 O O . GLU A 1 85 ? -5.678 6.386 13.076 1.00 93.50 85 GLU A O 1
ATOM 656 N N . ILE A 1 86 ? -4.593 4.505 12.489 1.00 93.56 86 ILE A N 1
ATOM 657 C CA . ILE A 1 86 ? -4.352 4.911 11.102 1.00 93.56 86 ILE A CA 1
ATOM 658 C C . ILE A 1 86 ? -5.679 5.153 10.379 1.00 93.56 86 ILE A C 1
ATOM 660 O O . ILE A 1 86 ? -5.859 6.207 9.771 1.00 93.56 86 ILE A O 1
ATOM 664 N N . ALA A 1 87 ? -6.643 4.232 10.483 1.00 94.44 87 ALA A N 1
ATOM 665 C CA . ALA A 1 87 ? -7.948 4.393 9.842 1.00 94.44 87 ALA A CA 1
ATOM 666 C C . ALA A 1 87 ? -8.662 5.679 10.301 1.00 94.44 87 ALA A C 1
ATOM 668 O O . ALA A 1 87 ? -9.138 6.452 9.466 1.00 94.44 87 ALA A O 1
ATOM 669 N N . LYS A 1 88 ? -8.653 5.963 11.613 1.00 94.06 88 LYS A N 1
ATOM 670 C CA . LYS A 1 88 ? -9.194 7.210 12.179 1.00 94.06 88 LYS A CA 1
ATOM 671 C C . LYS A 1 88 ? -8.488 8.443 11.622 1.00 94.06 88 LYS A C 1
ATOM 673 O O . LYS A 1 88 ? -9.162 9.388 11.223 1.00 94.06 88 LYS A O 1
ATOM 678 N N . ARG A 1 89 ? -7.154 8.428 11.547 1.00 91.25 89 ARG A N 1
ATOM 679 C CA . ARG A 1 89 ? -6.356 9.538 11.003 1.00 91.25 89 ARG A CA 1
ATOM 680 C C . ARG A 1 89 ? -6.668 9.820 9.531 1.00 91.25 89 ARG A C 1
ATOM 682 O O . ARG A 1 89 ? -6.638 10.973 9.115 1.00 91.25 89 ARG A O 1
ATOM 689 N N . LEU A 1 90 ? -6.979 8.782 8.756 1.00 91.88 90 LEU A N 1
ATOM 690 C CA . LEU A 1 90 ? -7.371 8.896 7.349 1.00 91.88 90 LEU A CA 1
ATOM 691 C C . LEU A 1 90 ? -8.850 9.274 7.149 1.00 91.88 90 LEU A C 1
ATOM 693 O O . LEU A 1 90 ? -9.244 9.549 6.017 1.00 91.88 90 LEU A O 1
ATOM 697 N N . GLY A 1 91 ? -9.676 9.258 8.201 1.00 93.19 91 GLY A N 1
ATOM 698 C CA . GLY A 1 91 ? -11.123 9.455 8.080 1.00 93.19 91 GLY A CA 1
ATOM 699 C C . GLY A 1 91 ? -11.835 8.301 7.363 1.00 93.19 91 GLY A C 1
ATOM 700 O O . GLY A 1 91 ? -12.832 8.518 6.679 1.00 93.19 91 GLY A O 1
ATOM 701 N N . THR A 1 92 ? -11.315 7.078 7.484 1.00 94.69 92 THR A N 1
ATOM 702 C CA . THR A 1 92 ? -11.861 5.862 6.859 1.00 94.69 92 THR A CA 1
ATOM 703 C C . THR A 1 92 ? -12.051 4.757 7.899 1.00 94.69 92 THR A C 1
ATOM 705 O O . THR A 1 92 ? -11.632 4.878 9.050 1.00 94.69 92 THR A O 1
ATOM 708 N N . THR A 1 93 ? -12.6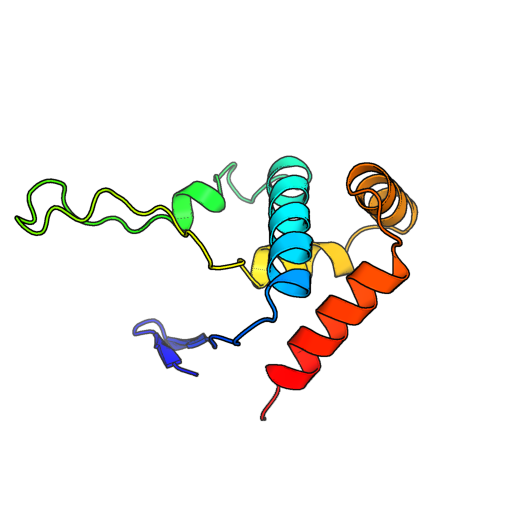83 3.649 7.514 1.00 95.56 93 THR A N 1
ATOM 709 C CA . THR A 1 93 ? -12.783 2.459 8.366 1.00 95.56 93 THR A CA 1
ATOM 710 C C . THR A 1 93 ? -11.644 1.482 8.077 1.00 95.56 93 THR A C 1
ATOM 712 O O . THR A 1 93 ? -11.129 1.412 6.959 1.00 95.56 93 THR A O 1
ATOM 715 N N . LYS A 1 94 ? -11.264 0.688 9.090 1.00 95.00 94 LYS A N 1
ATOM 716 C CA . LYS A 1 94 ? -10.310 -0.421 8.925 1.00 95.00 94 LYS A CA 1
ATOM 717 C C . LYS A 1 94 ? -10.781 -1.400 7.846 1.00 95.00 94 LYS A C 1
ATOM 719 O O . LYS A 1 94 ? -9.970 -1.847 7.050 1.00 95.00 94 LYS A O 1
ATOM 724 N N . GLN A 1 95 ? -12.077 -1.724 7.841 1.00 95.81 95 GLN A N 1
ATOM 725 C CA . GLN A 1 95 ? -12.681 -2.642 6.870 1.00 95.81 95 GLN A CA 1
ATOM 726 C C . GLN A 1 95 ? -12.493 -2.133 5.445 1.00 95.81 95 GLN A C 1
ATOM 728 O O . GLN A 1 95 ? -11.917 -2.847 4.643 1.00 95.81 95 GLN A O 1
ATOM 733 N N . GLN A 1 96 ? -12.816 -0.864 5.179 1.00 95.50 96 GLN A N 1
ATOM 734 C CA . GLN A 1 96 ? -12.664 -0.292 3.842 1.00 95.50 96 GLN A CA 1
ATOM 735 C C . GLN A 1 96 ? -11.221 -0.369 3.322 1.00 95.50 96 GLN A C 1
ATOM 737 O O . GLN A 1 96 ? -11.014 -0.635 2.144 1.00 95.50 96 GLN A O 1
ATOM 742 N N . LEU A 1 97 ? -10.228 -0.132 4.189 1.00 95.56 97 LEU A N 1
ATOM 743 C CA . LEU A 1 97 ? -8.814 -0.255 3.819 1.00 95.56 97 LEU A CA 1
ATOM 744 C C . LEU A 1 97 ? -8.414 -1.708 3.543 1.00 95.56 97 LEU A C 1
ATOM 746 O O . LEU A 1 97 ? -7.670 -1.961 2.603 1.00 95.56 97 LEU A O 1
ATOM 750 N N . MET A 1 98 ? -8.906 -2.656 4.345 1.00 96.31 98 MET A N 1
ATOM 751 C CA . MET A 1 98 ? -8.665 -4.082 4.113 1.00 96.31 98 MET A CA 1
ATOM 752 C C . MET A 1 98 ? -9.316 -4.555 2.810 1.00 96.31 98 MET A C 1
ATOM 754 O O . MET A 1 98 ? -8.673 -5.269 2.051 1.00 96.31 98 MET A O 1
ATOM 758 N N . ASP A 1 99 ? -10.545 -4.122 2.526 1.00 95.50 99 ASP A N 1
ATOM 759 C CA . ASP A 1 99 ? -11.275 -4.488 1.310 1.00 95.50 99 ASP A CA 1
ATOM 760 C C . ASP A 1 99 ? -10.534 -4.013 0.050 1.00 95.50 99 ASP A C 1
ATOM 762 O O . ASP A 1 99 ? -10.433 -4.754 -0.925 1.00 95.50 99 ASP A O 1
ATOM 766 N N . ASP A 1 100 ? -9.945 -2.812 0.080 1.00 94.56 100 ASP A N 1
ATOM 767 C CA . ASP A 1 100 ? -9.135 -2.313 -1.039 1.00 94.56 100 ASP A CA 1
ATOM 768 C C . ASP A 1 100 ? -7.862 -3.133 -1.267 1.00 94.56 100 ASP A C 1
ATOM 770 O O . ASP A 1 100 ? -7.456 -3.328 -2.412 1.00 94.56 100 ASP A O 1
ATOM 774 N N . LEU A 1 101 ? -7.210 -3.581 -0.189 1.00 94.38 101 LEU A N 1
ATOM 775 C CA . LEU A 1 101 ? -6.001 -4.403 -0.274 1.00 94.38 101 LEU A CA 1
ATOM 776 C C . LEU A 1 101 ? -6.327 -5.806 -0.792 1.00 94.38 101 LEU A C 1
ATOM 778 O O . LEU A 1 101 ? -5.609 -6.321 -1.644 1.00 94.38 101 LEU A O 1
ATOM 782 N N . ILE A 1 102 ? -7.440 -6.390 -0.345 1.00 93.56 102 ILE A N 1
ATOM 783 C CA . ILE A 1 102 ? -7.935 -7.675 -0.855 1.00 93.56 102 ILE A CA 1
ATOM 784 C C . ILE A 1 102 ? -8.263 -7.565 -2.346 1.00 93.56 102 ILE A C 1
ATOM 786 O O . ILE A 1 102 ? -7.897 -8.438 -3.129 1.00 93.56 102 ILE A O 1
ATOM 790 N N . GLU A 1 103 ? -8.910 -6.478 -2.769 1.00 90.81 103 GLU A N 1
ATOM 791 C CA . GLU A 1 103 ? -9.190 -6.250 -4.187 1.00 90.81 103 GLU A CA 1
ATOM 792 C C . GLU A 1 103 ? -7.898 -6.078 -5.000 1.00 90.81 103 GLU A C 1
ATOM 794 O O . GLU A 1 103 ? -7.782 -6.615 -6.102 1.00 90.81 103 GLU A O 1
ATOM 799 N N . LEU A 1 104 ? -6.892 -5.391 -4.449 1.00 90.38 104 LEU A N 1
ATOM 800 C CA . LEU A 1 104 ? -5.579 -5.262 -5.079 1.00 90.38 104 LEU A CA 1
ATOM 801 C C . LEU A 1 104 ? -4.899 -6.629 -5.267 1.00 90.38 104 LEU A C 1
ATOM 803 O O . LEU A 1 104 ? -4.355 -6.895 -6.341 1.00 90.38 104 LEU A O 1
ATOM 807 N N . GLU A 1 105 ? -4.955 -7.513 -4.271 1.00 89.69 105 GLU A N 1
ATOM 808 C CA . GLU A 1 105 ? -4.442 -8.887 -4.371 1.00 89.69 105 GLU A CA 1
ATOM 809 C C . GLU A 1 105 ? -5.215 -9.702 -5.405 1.00 89.69 105 GLU A C 1
ATOM 811 O O . GLU A 1 105 ? -4.609 -10.314 -6.284 1.00 89.69 105 GLU A O 1
ATOM 816 N N . ARG A 1 106 ? -6.548 -9.635 -5.387 1.00 88.69 106 ARG A N 1
ATOM 817 C CA . ARG A 1 106 ? -7.410 -10.347 -6.340 1.00 88.69 106 ARG A CA 1
ATOM 818 C C . ARG A 1 106 ? -7.112 -9.973 -7.792 1.00 88.69 106 ARG A C 1
ATOM 820 O O . ARG A 1 106 ? -7.168 -10.824 -8.672 1.00 88.69 106 ARG A O 1
ATOM 827 N N . VAL A 1 107 ? -6.810 -8.703 -8.056 1.00 85.38 107 VAL A N 1
ATOM 828 C CA . VAL A 1 107 ? -6.495 -8.224 -9.412 1.00 85.38 107 VAL A CA 1
ATOM 829 C C . VAL A 1 107 ? -5.024 -8.466 -9.778 1.00 85.38 107 VAL A C 1
ATOM 831 O O . VAL A 1 107 ? -4.693 -8.570 -10.958 1.00 85.38 107 VAL A O 1
ATOM 834 N N . SER A 1 108 ? -4.125 -8.576 -8.799 1.00 83.81 108 SER A N 1
ATOM 835 C CA . SER A 1 108 ? -2.692 -8.791 -9.047 1.00 83.81 108 SER A CA 1
ATOM 836 C C . SER A 1 108 ? -2.285 -10.267 -9.136 1.00 83.81 108 SER A C 1
ATOM 838 O O . SER A 1 108 ? -1.304 -10.573 -9.815 1.00 83.81 108 SER A O 1
ATOM 840 N N . THR A 1 109 ? -3.050 -11.183 -8.537 1.00 74.75 109 THR A N 1
ATOM 841 C CA . THR A 1 109 ? -2.812 -12.636 -8.560 1.00 74.75 109 THR A CA 1
ATOM 842 C C . THR A 1 109 ? -3.391 -13.264 -9.830 1.00 74.75 109 THR A C 1
ATOM 844 O O . THR A 1 109 ? -4.594 -13.435 -9.980 1.00 74.75 109 THR A O 1
ATOM 847 N N . HIS A 1 110 ? -2.526 -13.567 -10.797 1.00 69.31 110 HIS A N 1
ATOM 848 C CA . HIS A 1 110 ? -2.902 -14.288 -12.025 1.00 69.31 110 HIS A CA 1
ATOM 849 C C . HIS A 1 110 ? -2.188 -15.646 -12.160 1.00 69.31 110 HIS A C 1
ATOM 851 O O . HIS A 1 110 ? -2.253 -16.259 -13.224 1.00 69.31 110 HIS A O 1
ATOM 857 N N . PHE A 1 111 ? -1.533 -16.120 -11.093 1.00 57.03 111 PHE A N 1
ATOM 858 C CA . PHE A 1 111 ? -0.809 -17.393 -11.031 1.00 57.03 111 PHE A CA 1
ATOM 859 C C . PHE A 1 111 ? -0.929 -18.017 -9.644 1.00 57.03 111 PHE A C 1
ATOM 861 O O . PHE A 1 111 ? -0.885 -17.236 -8.665 1.00 57.03 111 PHE A O 1
#